Protein AF-A0A7V3FMV1-F1 (afdb_monomer_lite)

Structure (mmCIF, N/CA/C/O back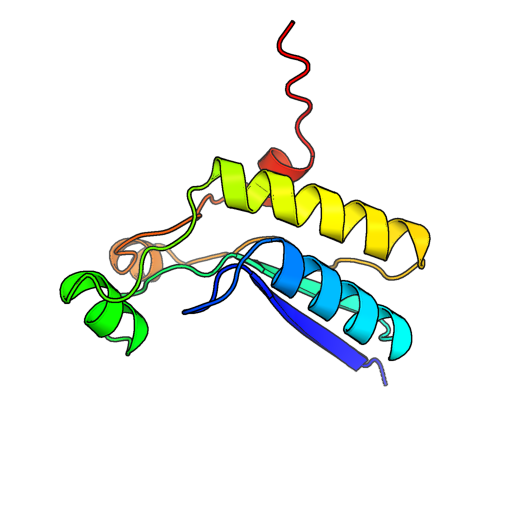bone):
data_AF-A0A7V3FMV1-F1
#
_entry.id   AF-A0A7V3FMV1-F1
#
loop_
_atom_site.group_PDB
_atom_site.id
_atom_site.type_symbol
_atom_site.label_atom_id
_atom_site.label_alt_id
_atom_site.label_comp_id
_atom_site.label_asym_id
_atom_site.label_entity_id
_atom_site.label_seq_id
_atom_site.pdbx_PDB_ins_code
_atom_site.Cartn_x
_atom_site.Cartn_y
_atom_site.Cartn_z
_atom_site.occupancy
_atom_site.B_iso_or_equiv
_atom_site.auth_seq_id
_atom_site.auth_comp_id
_atom_site.auth_asym_id
_atom_site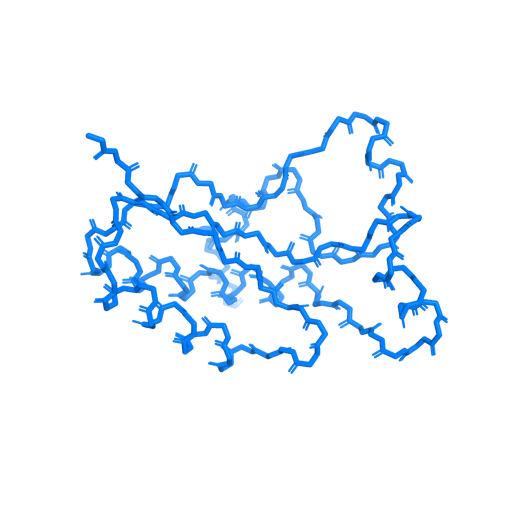.auth_atom_id
_atom_site.pdbx_PDB_model_num
ATOM 1 N N . MET A 1 1 ? -8.216 -10.721 21.521 1.00 80.69 1 MET A N 1
ATOM 2 C CA . MET A 1 1 ? -7.506 -10.951 20.242 1.00 80.69 1 MET A CA 1
ATOM 3 C C . MET A 1 1 ? -7.945 -9.855 19.282 1.00 80.69 1 MET A C 1
ATOM 5 O O . MET A 1 1 ? -9.124 -9.542 19.329 1.00 80.69 1 MET A O 1
ATOM 9 N N . LYS A 1 2 ? -7.043 -9.246 18.499 1.00 94.50 2 LYS A N 1
ATOM 10 C CA . LYS A 1 2 ? -7.407 -8.246 17.477 1.00 94.50 2 LYS A CA 1
ATOM 11 C C . LYS A 1 2 ? -7.195 -8.819 16.076 1.00 94.50 2 LYS A C 1
ATOM 13 O O . LYS A 1 2 ? -6.188 -9.492 15.857 1.00 94.50 2 LYS A O 1
ATOM 18 N N . VAL A 1 3 ? -8.106 -8.539 15.152 1.00 97.06 3 VAL A N 1
ATOM 19 C CA . VAL A 1 3 ? -8.093 -8.980 13.754 1.00 97.06 3 VAL A CA 1
ATOM 20 C C . VAL A 1 3 ? -7.858 -7.778 12.848 1.00 97.06 3 VAL A C 1
ATOM 22 O O . VAL A 1 3 ? -8.516 -6.751 12.975 1.00 97.06 3 VAL A O 1
ATOM 25 N N . GLY A 1 4 ? -6.923 -7.912 11.910 1.00 97.62 4 GLY A N 1
ATOM 26 C CA . GLY A 1 4 ? -6.624 -6.864 10.942 1.00 97.62 4 GLY A CA 1
ATOM 27 C C . GLY A 1 4 ? -6.681 -7.357 9.509 1.00 97.62 4 GLY A C 1
ATOM 28 O O . GLY A 1 4 ? -6.332 -8.505 9.237 1.00 97.62 4 GLY A O 1
ATOM 29 N N . ILE A 1 5 ? -7.064 -6.469 8.592 1.00 98.38 5 ILE A N 1
ATOM 30 C CA . ILE A 1 5 ? -7.102 -6.751 7.152 1.00 98.38 5 ILE A CA 1
ATOM 31 C C . ILE A 1 5 ? -5.984 -5.991 6.437 1.00 98.38 5 ILE A C 1
ATOM 33 O O . ILE A 1 5 ? -5.731 -4.814 6.700 1.00 98.38 5 ILE A O 1
ATOM 37 N N . GLN A 1 6 ? -5.315 -6.674 5.513 1.00 98.25 6 GLN A N 1
ATOM 38 C CA . GLN A 1 6 ? -4.358 -6.076 4.593 1.00 98.25 6 GLN A CA 1
ATOM 39 C C . GLN A 1 6 ? -5.007 -5.906 3.221 1.00 98.25 6 GLN A C 1
ATOM 41 O O . GLN A 1 6 ? -5.532 -6.869 2.669 1.00 98.25 6 GLN A O 1
ATOM 46 N N . LEU A 1 7 ? -4.924 -4.702 2.658 1.00 98.06 7 LEU A N 1
ATOM 47 C CA . LEU A 1 7 ? -5.362 -4.414 1.296 1.00 98.06 7 LEU A CA 1
ATOM 48 C C . LEU A 1 7 ? -4.173 -3.948 0.462 1.00 98.06 7 LEU A C 1
ATOM 50 O O . LEU A 1 7 ? -3.452 -3.032 0.869 1.00 98.06 7 LEU A O 1
ATOM 54 N N . MET A 1 8 ? -4.006 -4.560 -0.710 1.00 96.94 8 MET A N 1
ATOM 55 C CA . MET A 1 8 ? -2.964 -4.211 -1.672 1.00 96.94 8 MET A CA 1
ATOM 56 C C . MET A 1 8 ? -3.577 -3.485 -2.867 1.00 96.94 8 MET A C 1
ATOM 58 O O . MET A 1 8 ? -4.351 -4.075 -3.614 1.00 96.94 8 MET A O 1
ATOM 62 N N . GLN A 1 9 ? -3.262 -2.202 -3.033 1.00 96.88 9 GLN A N 1
ATOM 63 C CA . GLN A 1 9 ? -3.836 -1.379 -4.102 1.00 96.88 9 GLN A CA 1
ATOM 64 C C . GLN A 1 9 ? -3.021 -1.543 -5.387 1.00 96.88 9 GLN A C 1
ATOM 66 O O . GLN A 1 9 ? -1.791 -1.515 -5.340 1.00 96.88 9 GLN A O 1
ATOM 71 N N . GLY A 1 10 ? -3.690 -1.692 -6.530 1.00 96.12 10 GLY A N 1
ATOM 72 C CA . GLY A 1 10 ? -3.029 -1.775 -7.834 1.00 96.12 10 GLY A CA 1
ATOM 73 C C . GLY A 1 10 ? -2.393 -3.127 -8.153 1.00 96.12 10 GLY A C 1
ATOM 74 O O . GLY A 1 10 ? -1.405 -3.160 -8.870 1.00 96.12 10 GLY A O 1
ATOM 75 N N . LEU A 1 11 ? -2.931 -4.240 -7.640 1.00 96.81 11 LEU A N 1
ATOM 76 C CA . LEU A 1 11 ? -2.564 -5.581 -8.119 1.00 96.81 11 LEU A CA 1
ATOM 77 C C . LEU A 1 11 ? -2.864 -5.745 -9.629 1.00 96.81 11 LEU A C 1
ATOM 79 O O . LEU A 1 11 ? -3.626 -4.959 -10.195 1.00 96.81 11 LEU A O 1
ATOM 83 N N . PRO A 1 12 ? -2.300 -6.758 -10.318 1.00 95.88 12 PRO A N 1
ATOM 84 C CA . PRO A 1 12 ? -2.604 -7.002 -11.728 1.00 95.88 12 PRO A CA 1
ATOM 85 C C . PRO A 1 12 ? -4.108 -7.087 -12.011 1.00 95.88 12 PRO A C 1
ATOM 87 O O . PRO A 1 12 ? -4.813 -7.899 -11.418 1.00 95.88 12 PRO A O 1
ATOM 90 N N . GLY A 1 13 ? -4.588 -6.245 -12.930 1.00 92.12 13 GLY A N 1
ATOM 91 C CA . GLY A 1 13 ? -6.007 -6.149 -13.287 1.00 92.12 13 GLY A CA 1
ATOM 92 C C . GLY A 1 13 ? -6.863 -5.297 -12.340 1.00 92.12 13 GLY A C 1
ATOM 93 O O . GLY A 1 13 ? -8.046 -5.130 -12.616 1.00 92.12 13 GLY A O 1
ATOM 94 N N . ALA A 1 14 ? -6.293 -4.748 -11.263 1.00 93.69 14 ALA A N 1
ATOM 95 C CA . ALA A 1 14 ? -6.996 -3.862 -10.341 1.00 93.69 14 ALA A CA 1
ATOM 96 C C . ALA A 1 14 ? -6.978 -2.399 -10.811 1.00 93.69 14 ALA A C 1
ATOM 98 O O . ALA A 1 14 ? -5.989 -1.900 -11.359 1.00 93.69 14 ALA A O 1
ATOM 99 N N . ASP A 1 15 ? -8.062 -1.692 -10.512 1.00 96.38 15 ASP A N 1
ATOM 100 C CA . ASP A 1 15 ? -8.230 -0.259 -10.725 1.00 96.38 15 ASP A CA 1
ATOM 101 C C . ASP A 1 15 ? -8.723 0.433 -9.436 1.00 96.38 15 ASP A C 1
ATOM 103 O O . ASP A 1 15 ? -8.818 -0.175 -8.365 1.00 96.38 15 ASP A O 1
ATOM 107 N N . ALA A 1 16 ? -8.996 1.737 -9.511 1.00 97.38 16 ALA A N 1
ATOM 108 C CA . ALA A 1 16 ? -9.486 2.498 -8.363 1.00 97.38 16 ALA A CA 1
ATOM 109 C C . ALA A 1 16 ? -10.859 2.002 -7.868 1.00 97.38 16 ALA A C 1
ATOM 111 O O . ALA A 1 16 ? -11.111 1.992 -6.662 1.00 97.38 16 ALA A O 1
ATOM 112 N N . ALA A 1 17 ? -11.739 1.567 -8.777 1.00 98.06 17 ALA A N 1
ATOM 113 C CA . ALA A 1 17 ? -13.071 1.087 -8.427 1.00 98.06 17 ALA A CA 1
ATOM 114 C C . ALA A 1 17 ? -12.999 -0.239 -7.656 1.00 98.06 17 ALA A C 1
ATOM 116 O O . ALA A 1 17 ? -13.691 -0.402 -6.647 1.00 98.06 17 ALA A O 1
ATOM 117 N N . GLU A 1 18 ? -12.118 -1.150 -8.076 1.00 98.00 18 GLU A N 1
ATOM 118 C CA . GLU A 1 18 ? -11.805 -2.382 -7.352 1.00 98.00 18 GLU A CA 1
ATOM 119 C C . GLU A 1 18 ? -11.278 -2.069 -5.947 1.00 98.00 18 GLU A C 1
ATOM 121 O O . GLU A 1 18 ? -11.824 -2.582 -4.968 1.00 98.00 18 GLU A O 1
ATOM 126 N N . ALA A 1 19 ? -10.310 -1.156 -5.820 1.00 98.25 19 ALA A N 1
ATOM 127 C CA . ALA A 1 19 ? -9.739 -0.799 -4.522 1.00 98.25 19 ALA A CA 1
ATOM 128 C C . ALA A 1 19 ? -10.798 -0.241 -3.549 1.00 98.25 19 ALA A C 1
ATOM 130 O O . ALA A 1 19 ? -10.825 -0.610 -2.369 1.00 98.25 19 ALA A O 1
ATOM 131 N N . LEU A 1 20 ? -11.709 0.608 -4.040 1.00 98.56 20 LEU A N 1
ATOM 132 C CA . LEU A 1 20 ? -12.831 1.139 -3.260 1.00 98.56 20 LEU A CA 1
ATOM 133 C C . LEU A 1 20 ? -13.835 0.042 -2.879 1.00 98.56 20 LEU A C 1
ATOM 135 O O . LEU A 1 20 ? -14.317 0.013 -1.744 1.00 98.56 20 LEU A O 1
ATOM 139 N N . ALA A 1 21 ? -14.148 -0.876 -3.796 1.00 98.44 21 ALA A N 1
ATOM 140 C CA . ALA A 1 21 ? -15.030 -2.007 -3.517 1.00 98.44 21 ALA A CA 1
ATOM 141 C C . ALA A 1 21 ? -14.431 -2.933 -2.446 1.00 98.44 21 ALA A C 1
ATOM 143 O O . ALA A 1 21 ? -15.127 -3.322 -1.504 1.00 98.44 21 ALA A O 1
ATOM 144 N N . SER A 1 22 ? -13.135 -3.227 -2.538 1.00 98.19 22 SER A N 1
ATOM 145 C CA . SER A 1 22 ? -12.391 -4.011 -1.552 1.00 98.19 22 SER A CA 1
ATOM 146 C C . SER A 1 22 ? -12.347 -3.327 -0.182 1.00 98.19 22 SER A C 1
ATOM 148 O O . SER A 1 22 ? -12.580 -3.986 0.833 1.00 98.19 22 SER A O 1
ATOM 150 N N . ALA A 1 23 ? -12.176 -2.001 -0.127 1.00 98.62 23 ALA A N 1
ATOM 151 C CA . ALA A 1 23 ? -12.282 -1.243 1.122 1.00 98.62 23 ALA A CA 1
ATOM 152 C C . ALA A 1 23 ? -13.684 -1.340 1.749 1.00 98.62 23 ALA A C 1
ATOM 154 O O . ALA A 1 23 ? -13.804 -1.607 2.942 1.00 98.62 23 ALA A O 1
ATOM 155 N N . ARG A 1 24 ? -14.755 -1.203 0.954 1.00 98.69 24 ARG A N 1
ATOM 156 C CA . ARG A 1 24 ? -16.141 -1.356 1.444 1.00 98.69 24 ARG A CA 1
ATOM 157 C C . ARG A 1 24 ? -16.415 -2.760 1.980 1.00 98.69 24 ARG A C 1
ATOM 159 O O . ARG A 1 24 ? -17.047 -2.894 3.025 1.00 98.69 24 ARG A O 1
ATOM 166 N N . ARG A 1 25 ? -15.911 -3.800 1.306 1.00 98.62 25 ARG A N 1
ATOM 167 C CA . ARG A 1 25 ? -15.995 -5.187 1.796 1.00 98.62 25 ARG A CA 1
ATOM 168 C C . ARG A 1 25 ? -15.232 -5.362 3.106 1.00 98.62 25 ARG A C 1
ATOM 170 O O . ARG A 1 25 ? -15.768 -5.958 4.030 1.00 98.62 25 ARG A O 1
ATOM 177 N N . ALA A 1 26 ? -14.025 -4.805 3.215 1.00 98.56 26 ALA A N 1
ATOM 178 C CA . ALA A 1 26 ? -13.251 -4.844 4.453 1.00 98.56 26 ALA A CA 1
ATOM 179 C C . ALA A 1 26 ? -13.975 -4.131 5.607 1.00 98.56 26 ALA A C 1
ATOM 181 O O . ALA A 1 26 ? -14.017 -4.665 6.708 1.00 98.56 26 ALA A O 1
ATOM 182 N N . ILE A 1 27 ? -14.597 -2.974 5.357 1.00 98.75 27 ILE A N 1
ATOM 183 C CA . ILE A 1 27 ? -15.409 -2.256 6.353 1.00 98.75 27 ILE A CA 1
ATOM 184 C C . ILE A 1 27 ? -16.581 -3.119 6.837 1.00 98.75 27 ILE A C 1
ATOM 186 O O . ILE A 1 27 ? -16.816 -3.200 8.039 1.00 98.75 27 ILE A O 1
ATOM 190 N N . ALA A 1 28 ? -17.280 -3.806 5.928 1.00 98.62 28 ALA A N 1
ATOM 191 C CA . ALA A 1 28 ? -18.396 -4.686 6.283 1.00 98.62 28 ALA A CA 1
ATOM 192 C C . ALA A 1 28 ? -17.983 -5.873 7.177 1.00 98.62 28 ALA A C 1
ATOM 194 O O . ALA A 1 28 ? -18.817 -6.407 7.902 1.00 98.62 28 ALA A O 1
ATOM 195 N N . LEU A 1 29 ? -16.705 -6.268 7.150 1.00 98.31 29 LEU A N 1
ATOM 196 C CA . LEU A 1 29 ? -16.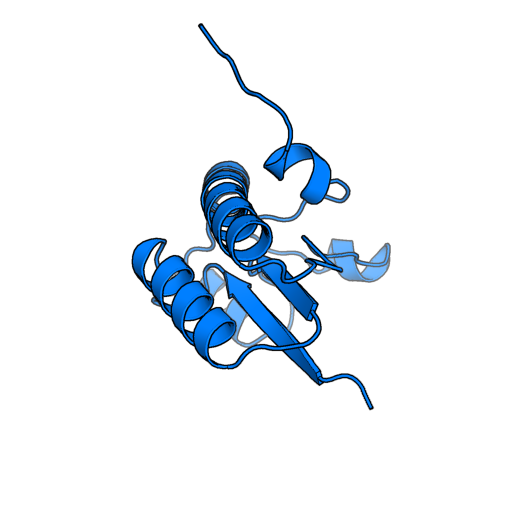143 -7.298 8.031 1.00 98.31 29 LEU A CA 1
ATOM 197 C C . LEU A 1 29 ? -15.758 -6.769 9.424 1.00 98.31 29 LEU A C 1
ATOM 199 O O . LEU A 1 29 ? -15.375 -7.567 10.274 1.00 98.31 29 LEU A O 1
ATOM 203 N N . ALA A 1 30 ? -15.839 -5.453 9.652 1.00 97.88 30 ALA A N 1
ATOM 204 C CA . ALA A 1 30 ? -15.555 -4.784 10.922 1.00 97.88 30 ALA A CA 1
ATOM 205 C C . ALA A 1 30 ? -14.229 -5.212 11.606 1.00 97.88 30 ALA A C 1
ATOM 207 O O . ALA A 1 30 ? -14.243 -5.616 12.771 1.00 97.88 30 ALA A O 1
ATOM 208 N N . PRO A 1 31 ? -13.068 -5.146 10.916 1.00 98.31 31 PRO A N 1
ATOM 209 C CA . PRO A 1 31 ? -11.781 -5.451 11.535 1.00 98.31 31 PRO A CA 1
ATOM 210 C C . PRO A 1 31 ? -11.399 -4.407 12.594 1.00 98.31 31 PRO A C 1
ATOM 212 O O . PRO A 1 31 ? -11.768 -3.238 12.496 1.00 98.31 31 PRO A O 1
ATOM 215 N N . ASP A 1 32 ? -10.549 -4.798 13.546 1.00 98.69 32 ASP A N 1
ATOM 216 C CA . ASP A 1 32 ? -9.990 -3.879 14.545 1.00 98.69 32 ASP A CA 1
ATOM 217 C C . ASP A 1 32 ? -9.065 -2.823 13.921 1.00 98.69 32 ASP A C 1
ATOM 219 O O . ASP A 1 32 ? -8.841 -1.766 14.511 1.00 98.69 32 ASP A O 1
ATOM 223 N N . PHE A 1 33 ? -8.455 -3.128 12.771 1.00 98.62 33 PHE A N 1
ATOM 224 C CA . PHE A 1 33 ? -7.569 -2.225 12.037 1.00 98.62 33 PHE A CA 1
ATOM 225 C C . PHE A 1 33 ? -7.330 -2.688 10.596 1.00 98.62 33 PHE A C 1
ATOM 227 O O . PHE A 1 33 ? -7.545 -3.851 10.244 1.00 98.62 33 PHE A O 1
ATOM 234 N N . VAL A 1 34 ? -6.781 -1.796 9.770 1.00 98.69 34 VAL A N 1
ATOM 235 C CA . VAL A 1 34 ? -6.337 -2.132 8.411 1.00 98.69 34 VAL A CA 1
ATOM 236 C C . VAL A 1 34 ? -4.920 -1.657 8.096 1.00 98.69 34 VAL A C 1
ATOM 238 O O . VAL A 1 34 ? -4.372 -0.748 8.730 1.00 98.69 34 VAL A O 1
ATOM 241 N N . ARG A 1 35 ? -4.323 -2.292 7.084 1.00 98.50 35 ARG A N 1
ATOM 242 C CA . ARG A 1 35 ? -3.052 -1.907 6.461 1.00 98.50 35 ARG A CA 1
ATOM 243 C C . ARG A 1 35 ? -3.255 -1.721 4.964 1.00 98.50 35 ARG A C 1
ATOM 245 O O . ARG A 1 35 ? -3.826 -2.594 4.314 1.00 98.50 35 ARG A O 1
ATOM 252 N N . LEU A 1 36 ? -2.774 -0.602 4.435 1.00 98.38 36 LEU A N 1
ATOM 253 C CA . LEU A 1 36 ? -2.879 -0.249 3.023 1.00 98.38 36 LEU A CA 1
ATOM 254 C C . LEU A 1 36 ? -1.478 -0.240 2.401 1.00 98.38 36 LEU A C 1
ATOM 256 O O . LEU A 1 36 ? -0.616 0.537 2.825 1.00 98.38 36 LEU A O 1
ATOM 260 N N . TYR A 1 37 ? -1.256 -1.108 1.416 1.00 97.31 37 TYR A N 1
ATOM 261 C CA . TYR A 1 37 ? 0.017 -1.240 0.714 1.00 97.31 37 TYR A CA 1
ATOM 262 C C . TYR A 1 37 ? -0.182 -1.040 -0.787 1.00 97.31 37 TYR A C 1
ATOM 264 O O . TYR A 1 37 ? -0.708 -1.930 -1.458 1.00 97.31 37 TYR A O 1
ATOM 272 N N . PRO A 1 38 ? 0.249 0.095 -1.352 1.00 96.38 38 PRO A N 1
ATOM 273 C CA . PRO A 1 38 ? 0.231 0.244 -2.793 1.00 96.38 38 PRO A CA 1
ATOM 274 C C . PRO A 1 38 ? 1.263 -0.726 -3.399 1.00 96.38 38 PRO A C 1
ATOM 276 O O . PRO A 1 38 ? 2.359 -0.902 -2.867 1.00 96.38 38 PRO A O 1
ATOM 279 N N . THR A 1 39 ? 0.888 -1.421 -4.470 1.00 97.38 39 THR A N 1
ATOM 280 C CA . THR A 1 39 ? 1.641 -2.573 -4.983 1.00 97.38 39 THR A CA 1
ATOM 281 C C . THR A 1 39 ? 2.917 -2.127 -5.692 1.00 97.38 39 THR A C 1
ATOM 283 O O . THR A 1 39 ? 2.859 -1.478 -6.734 1.00 97.38 39 THR A O 1
ATOM 286 N N . VAL A 1 40 ? 4.070 -2.529 -5.157 1.00 97.31 40 VAL A N 1
ATOM 287 C CA . VAL A 1 40 ? 5.403 -2.262 -5.718 1.00 97.31 40 VAL A CA 1
ATOM 288 C C . VAL A 1 40 ? 5.950 -3.524 -6.384 1.00 97.31 40 VAL A C 1
ATOM 290 O O . VAL A 1 40 ? 5.757 -4.634 -5.892 1.00 97.31 40 VAL A O 1
ATOM 293 N N . VAL A 1 41 ? 6.627 -3.351 -7.517 1.00 97.50 41 VAL A N 1
ATOM 294 C CA . VAL A 1 41 ? 7.308 -4.426 -8.240 1.00 97.50 41 VAL A CA 1
ATOM 295 C C . VAL A 1 41 ? 8.691 -4.623 -7.644 1.00 97.50 41 VAL A C 1
ATOM 297 O O . VAL A 1 41 ? 9.534 -3.732 -7.738 1.00 97.50 41 VAL A O 1
ATOM 300 N N . LEU A 1 42 ? 8.921 -5.799 -7.068 1.00 96.31 42 LEU A N 1
ATOM 301 C CA . LEU A 1 42 ? 10.213 -6.204 -6.523 1.00 96.31 42 LEU A CA 1
ATOM 302 C C . LEU A 1 42 ? 10.868 -7.250 -7.423 1.00 96.31 42 LEU A C 1
ATOM 304 O O . LEU A 1 42 ? 10.187 -8.143 -7.936 1.00 96.31 42 LEU A O 1
ATOM 308 N N . GLU A 1 43 ? 12.181 -7.147 -7.589 1.00 96.50 43 GLU A N 1
ATOM 309 C CA . GLU A 1 43 ? 13.022 -8.125 -8.271 1.00 96.50 43 GLU A CA 1
ATOM 310 C C . GLU A 1 43 ? 12.785 -9.541 -7.729 1.00 96.50 43 GLU A C 1
ATOM 312 O O . GLU A 1 43 ? 12.497 -9.738 -6.549 1.00 96.50 43 GLU A O 1
ATOM 317 N N . GLY A 1 44 ? 12.864 -10.542 -8.608 1.00 95.38 44 GLY A N 1
ATOM 318 C CA . GLY A 1 44 ? 12.667 -11.944 -8.225 1.00 95.38 44 GLY A CA 1
ATOM 319 C C . GLY A 1 44 ? 11.219 -12.350 -7.915 1.00 95.38 44 GLY A C 1
ATOM 320 O O . GLY A 1 44 ? 10.979 -13.498 -7.544 1.00 95.38 44 GLY A O 1
ATOM 321 N N . THR A 1 45 ? 10.234 -11.461 -8.086 1.00 96.06 45 THR A N 1
ATOM 322 C CA . THR A 1 45 ? 8.809 -11.795 -7.905 1.00 96.06 45 THR A CA 1
ATOM 323 C C . THR A 1 45 ? 8.112 -12.133 -9.224 1.00 96.06 45 THR A C 1
ATOM 325 O O . THR A 1 45 ? 8.502 -11.675 -10.298 1.00 96.06 45 THR A O 1
ATOM 328 N N . ALA A 1 46 ? 6.992 -12.862 -9.156 1.00 96.62 46 ALA A N 1
ATOM 329 C CA . ALA A 1 46 ? 6.129 -13.073 -10.324 1.00 96.62 46 ALA A CA 1
ATOM 330 C C . ALA A 1 46 ? 5.622 -11.745 -10.923 1.00 96.62 46 ALA A C 1
ATOM 332 O O . ALA A 1 46 ? 5.420 -11.633 -12.132 1.00 96.62 46 ALA A O 1
ATOM 333 N N . LEU A 1 47 ? 5.462 -10.714 -10.086 1.00 97.06 47 LEU A N 1
ATOM 334 C CA . LEU A 1 47 ? 5.062 -9.384 -10.529 1.00 97.06 47 LEU A CA 1
ATOM 335 C C . LEU A 1 47 ? 6.152 -8.705 -11.376 1.00 97.06 47 LEU A C 1
ATOM 337 O O . LEU A 1 47 ? 5.818 -8.011 -12.333 1.00 97.06 47 LEU A O 1
ATOM 341 N N . ALA A 1 48 ? 7.436 -8.944 -11.078 1.00 98.06 48 ALA A N 1
ATOM 342 C CA . ALA A 1 48 ? 8.549 -8.472 -11.905 1.00 98.06 48 ALA A CA 1
ATOM 343 C C . ALA A 1 48 ? 8.535 -9.088 -13.303 1.00 98.06 48 ALA A C 1
ATOM 345 O O . ALA A 1 48 ? 8.761 -8.373 -14.278 1.00 98.06 48 ALA A O 1
ATOM 346 N N . GLN A 1 49 ? 8.214 -10.380 -13.417 1.00 98.06 49 GLN A N 1
ATOM 347 C CA . GLN A 1 49 ? 8.067 -11.028 -14.720 1.00 98.06 49 GLN A CA 1
ATOM 348 C C . GLN A 1 49 ? 6.934 -10.382 -15.529 1.00 98.06 49 GLN A C 1
ATOM 350 O O . GLN A 1 49 ? 7.145 -9.955 -16.660 1.00 98.06 49 GLN A O 1
ATOM 355 N N . LEU A 1 50 ? 5.755 -10.206 -14.918 1.00 98.00 50 LEU A N 1
ATOM 356 C CA . LEU A 1 50 ? 4.625 -9.539 -15.575 1.00 98.00 50 LEU A CA 1
ATOM 357 C C . LEU A 1 50 ? 4.952 -8.098 -15.989 1.00 98.00 50 LEU A C 1
ATOM 359 O O . LEU A 1 50 ? 4.499 -7.651 -17.042 1.00 98.00 50 LEU A O 1
ATOM 363 N N . TYR A 1 51 ? 5.719 -7.373 -15.173 1.00 98.06 51 TYR A N 1
ATOM 364 C CA . TYR A 1 51 ? 6.164 -6.018 -15.484 1.00 98.06 51 TYR A CA 1
ATOM 365 C C . TYR A 1 51 ? 7.112 -5.986 -16.691 1.00 98.06 51 TYR A C 1
ATOM 367 O O . TYR A 1 51 ? 6.874 -5.226 -17.629 1.00 98.06 51 TYR A O 1
ATOM 375 N N . ARG A 1 52 ? 8.140 -6.846 -16.711 1.00 97.94 52 ARG A N 1
ATOM 376 C CA . ARG A 1 52 ? 9.102 -6.952 -17.825 1.00 97.94 52 ARG A CA 1
ATOM 377 C C . ARG A 1 52 ? 8.442 -7.348 -19.138 1.00 97.94 52 ARG A C 1
ATOM 379 O O . ARG A 1 52 ? 8.783 -6.798 -20.178 1.00 97.94 52 ARG A O 1
ATOM 386 N N . ASP A 1 53 ? 7.455 -8.235 -19.068 1.00 97.44 53 ASP A N 1
ATOM 387 C CA . ASP A 1 53 ? 6.691 -8.687 -20.232 1.00 97.44 53 ASP A CA 1
ATOM 388 C C . ASP A 1 53 ? 5.654 -7.647 -20.703 1.00 97.44 53 ASP A C 1
ATOM 390 O O . ASP A 1 53 ? 4.892 -7.901 -21.635 1.00 97.44 53 ASP A O 1
ATOM 394 N N . GLY A 1 54 ? 5.555 -6.489 -20.035 1.00 96.94 54 GLY A N 1
ATOM 395 C CA . GLY A 1 54 ? 4.579 -5.439 -20.341 1.00 96.94 54 GLY A CA 1
ATOM 396 C C . GLY A 1 54 ? 3.128 -5.800 -19.997 1.00 96.94 54 GLY A C 1
ATOM 397 O O . GLY A 1 54 ? 2.210 -5.051 -20.335 1.00 96.94 54 GLY A O 1
ATOM 398 N N . ARG A 1 55 ? 2.911 -6.930 -19.311 1.00 97.38 55 ARG A N 1
ATOM 399 C CA . ARG A 1 55 ? 1.598 -7.474 -18.923 1.00 97.38 55 ARG A CA 1
ATOM 400 C C . ARG A 1 55 ? 1.055 -6.887 -17.624 1.00 97.38 55 ARG A C 1
ATOM 402 O O . ARG A 1 55 ? -0.119 -7.073 -17.314 1.00 97.38 55 ARG A O 1
ATOM 409 N N . TYR A 1 56 ? 1.890 -6.189 -16.864 1.00 97.69 56 TYR A N 1
ATOM 410 C CA . TYR A 1 56 ? 1.494 -5.431 -15.687 1.00 97.69 56 TYR A CA 1
ATOM 411 C C . TYR A 1 56 ? 2.134 -4.047 -15.723 1.00 97.69 56 TYR A C 1
ATOM 413 O O . TYR A 1 56 ? 3.336 -3.908 -15.941 1.00 97.69 56 TYR A O 1
ATOM 421 N N . ARG A 1 57 ? 1.321 -3.019 -15.486 1.00 96.69 57 ARG A N 1
ATOM 422 C CA . ARG A 1 57 ? 1.780 -1.642 -15.321 1.00 96.69 57 ARG A CA 1
ATOM 423 C C . ARG A 1 57 ? 1.395 -1.186 -13.919 1.00 96.69 57 ARG A C 1
ATOM 425 O O . ARG A 1 57 ? 0.199 -1.033 -13.666 1.00 96.69 57 ARG A O 1
ATOM 432 N N . PRO A 1 58 ? 2.363 -1.000 -13.006 1.00 96.88 58 PRO A N 1
ATOM 433 C CA . PRO A 1 58 ? 2.046 -0.510 -11.678 1.00 96.88 58 PRO A CA 1
ATOM 434 C C . PRO A 1 58 ? 1.513 0.919 -11.750 1.00 96.88 58 PRO A C 1
ATOM 436 O O . PRO A 1 58 ? 1.814 1.675 -12.678 1.00 96.88 58 PRO A O 1
ATOM 439 N N . TRP A 1 59 ? 0.728 1.299 -10.747 1.00 97.50 59 TRP A N 1
ATOM 440 C CA . TRP A 1 5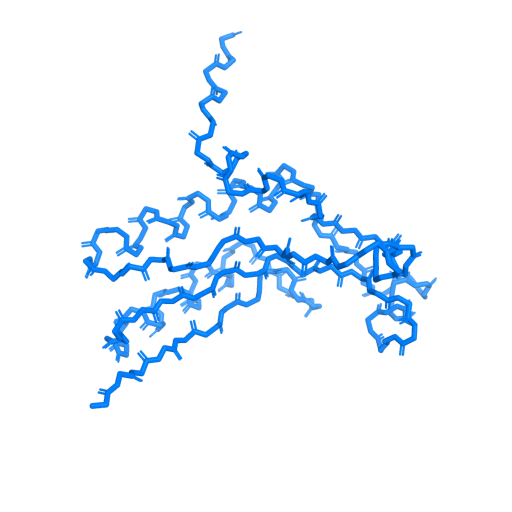9 ? 0.232 2.665 -10.635 1.00 97.50 59 TRP A CA 1
ATOM 441 C C . TRP A 1 59 ? 1.375 3.661 -10.431 1.00 97.50 59 TRP A C 1
ATOM 443 O O . TRP A 1 59 ? 2.427 3.339 -9.872 1.00 97.50 59 TRP A O 1
ATOM 453 N N . THR A 1 60 ? 1.143 4.906 -10.845 1.00 97.12 60 THR A N 1
ATOM 454 C CA . THR A 1 60 ? 2.033 6.010 -10.484 1.00 97.12 60 THR A CA 1
ATOM 455 C C . THR A 1 60 ? 1.916 6.311 -8.990 1.00 97.12 60 THR A C 1
ATOM 457 O O . THR A 1 60 ? 0.900 6.017 -8.352 1.00 97.12 60 THR A O 1
ATOM 460 N N . LEU A 1 61 ? 2.951 6.941 -8.429 1.00 96.69 61 LEU A N 1
ATOM 461 C CA . LEU A 1 61 ? 2.953 7.375 -7.032 1.00 96.69 61 LEU A CA 1
ATOM 462 C C . LEU A 1 61 ? 1.758 8.291 -6.712 1.00 96.69 61 LEU A C 1
ATOM 464 O O . LEU A 1 61 ? 1.117 8.120 -5.679 1.00 96.69 61 LEU A O 1
ATOM 468 N N . GLU A 1 62 ? 1.435 9.220 -7.615 1.00 96.12 62 GLU A N 1
ATOM 469 C CA . GLU A 1 62 ? 0.315 10.156 -7.467 1.00 96.12 62 GLU A CA 1
ATOM 470 C C . GLU A 1 62 ? -1.044 9.450 -7.524 1.00 96.12 62 GLU A C 1
ATOM 472 O O . GLU A 1 62 ? -1.876 9.671 -6.646 1.00 96.12 62 GLU A O 1
ATOM 477 N N . ALA A 1 63 ? -1.251 8.543 -8.487 1.00 96.38 63 ALA A N 1
ATOM 478 C CA . ALA A 1 63 ? -2.496 7.781 -8.589 1.00 96.38 63 ALA A CA 1
ATOM 479 C C . ALA A 1 63 ? -2.724 6.910 -7.345 1.00 96.38 63 ALA A C 1
ATOM 481 O O . ALA A 1 63 ? -3.815 6.902 -6.775 1.00 96.38 63 ALA A O 1
ATOM 482 N N . ALA A 1 64 ? -1.679 6.228 -6.868 1.00 97.75 64 ALA A N 1
ATOM 483 C CA . ALA A 1 64 ? -1.754 5.447 -5.641 1.00 97.75 64 ALA A CA 1
ATOM 484 C C . ALA A 1 64 ? -2.033 6.319 -4.409 1.00 97.75 64 ALA A C 1
ATOM 486 O O . ALA A 1 64 ? -2.836 5.929 -3.562 1.00 97.75 64 ALA A O 1
ATOM 487 N N . ALA A 1 65 ? -1.403 7.494 -4.301 1.00 97.56 65 ALA A N 1
ATOM 488 C CA . ALA A 1 65 ? -1.639 8.413 -3.192 1.00 97.56 65 ALA A CA 1
ATOM 489 C C . ALA A 1 65 ? -3.079 8.954 -3.190 1.00 97.56 65 ALA A C 1
ATOM 491 O O . ALA A 1 65 ? -3.703 9.019 -2.130 1.00 97.56 65 ALA A O 1
ATOM 492 N N . GLN A 1 66 ? -3.620 9.289 -4.366 1.00 97.25 66 GLN A N 1
ATOM 493 C CA . GLN A 1 66 ? -4.999 9.745 -4.530 1.00 97.25 66 GLN A CA 1
ATOM 494 C C . GLN A 1 66 ? -6.002 8.663 -4.116 1.00 97.25 66 GLN A C 1
ATOM 496 O O . GLN A 1 66 ? -6.848 8.911 -3.260 1.00 97.25 66 GLN A O 1
ATOM 501 N N . VAL A 1 67 ? -5.864 7.442 -4.641 1.00 98.12 67 VAL A N 1
ATOM 502 C CA . VAL A 1 67 ? -6.753 6.327 -4.280 1.00 98.12 67 VAL A CA 1
ATOM 503 C C . VAL A 1 67 ? -6.663 6.038 -2.780 1.00 98.12 67 VAL A C 1
ATOM 505 O O . VAL A 1 67 ? -7.677 5.992 -2.090 1.00 98.12 67 VAL A O 1
ATOM 508 N N . CYS A 1 68 ? -5.457 5.941 -2.218 1.00 98.19 68 CYS A N 1
ATOM 509 C CA . CYS A 1 68 ? -5.279 5.715 -0.783 1.00 98.19 68 CYS A CA 1
ATOM 510 C C . CYS A 1 68 ? -5.883 6.819 0.101 1.00 98.19 68 CYS A C 1
ATOM 512 O O . CYS A 1 68 ? -6.276 6.523 1.230 1.00 98.19 68 CYS A O 1
ATOM 514 N N . ARG A 1 69 ? -5.997 8.062 -0.386 1.00 98.00 69 ARG A N 1
ATOM 515 C CA . ARG A 1 69 ? -6.692 9.154 0.318 1.00 98.00 69 ARG A CA 1
ATOM 516 C C . ARG A 1 69 ? -8.185 8.871 0.438 1.00 98.00 69 ARG A C 1
ATOM 518 O O . ARG A 1 69 ? -8.757 9.048 1.511 1.00 98.00 69 ARG A O 1
ATOM 525 N N . GLU A 1 70 ? -8.796 8.377 -0.632 1.00 98.38 70 GLU A N 1
ATOM 526 C CA . GLU A 1 70 ? -10.206 7.986 -0.641 1.00 98.38 70 GLU A CA 1
ATOM 527 C C . GLU A 1 70 ? -10.455 6.779 0.270 1.00 98.38 70 GLU A C 1
ATOM 529 O O . GLU A 1 70 ? -11.374 6.807 1.090 1.00 98.38 70 GLU A O 1
ATOM 534 N N . LEU A 1 71 ? -9.590 5.755 0.220 1.00 98.50 71 LEU A N 1
ATOM 535 C CA . LEU A 1 71 ? -9.664 4.628 1.159 1.00 98.50 71 LEU A CA 1
ATOM 536 C C . LEU A 1 71 ? -9.520 5.110 2.609 1.00 98.50 71 LEU A C 1
ATOM 538 O O . LEU A 1 71 ? -10.263 4.661 3.481 1.00 98.50 71 LEU A O 1
ATOM 542 N N . ALA A 1 72 ? -8.599 6.041 2.873 1.00 98.38 72 ALA A N 1
ATOM 543 C CA . ALA A 1 72 ? -8.408 6.599 4.204 1.00 98.38 72 ALA A CA 1
ATOM 544 C C . ALA A 1 72 ? -9.644 7.335 4.725 1.00 98.38 72 ALA A C 1
ATOM 546 O O . ALA A 1 72 ? -10.008 7.141 5.885 1.00 98.38 72 ALA A O 1
ATOM 547 N N . ALA A 1 73 ? -10.324 8.102 3.872 1.00 98.31 73 ALA A N 1
ATOM 548 C CA . ALA A 1 73 ? -11.590 8.735 4.220 1.00 98.31 73 ALA A CA 1
ATOM 549 C C . ALA A 1 73 ? -12.683 7.701 4.551 1.00 98.31 73 ALA A C 1
ATOM 551 O O . ALA A 1 73 ? -13.398 7.870 5.538 1.00 98.31 73 ALA A O 1
ATOM 552 N N . LEU A 1 74 ? -12.782 6.604 3.787 1.00 98.62 74 LEU A N 1
ATOM 553 C CA . LEU A 1 74 ? -13.753 5.532 4.049 1.00 98.62 74 LEU A CA 1
ATOM 554 C C . LEU A 1 74 ? -13.513 4.842 5.399 1.00 98.62 74 LEU A C 1
ATOM 556 O O . LEU A 1 74 ? -14.452 4.669 6.175 1.00 98.62 74 LEU A O 1
ATOM 560 N N . PHE A 1 75 ? -12.269 4.464 5.699 1.00 98.69 75 PHE A N 1
ATOM 561 C CA . PHE A 1 75 ? -11.940 3.815 6.972 1.00 98.69 75 PHE A CA 1
ATOM 562 C C . PHE A 1 75 ? -12.099 4.761 8.165 1.00 98.69 75 PHE A C 1
ATOM 564 O O . PHE A 1 75 ? -12.619 4.345 9.199 1.00 98.69 75 PHE A O 1
ATOM 571 N N . ALA A 1 76 ? -11.733 6.038 8.007 1.00 98.25 76 ALA A N 1
ATOM 572 C CA . ALA A 1 76 ? -11.962 7.057 9.027 1.00 98.25 76 ALA A CA 1
ATOM 573 C C . ALA A 1 76 ? -13.460 7.236 9.325 1.00 98.25 76 ALA A C 1
ATOM 575 O O . ALA A 1 76 ? -13.849 7.222 10.491 1.00 98.25 76 ALA A O 1
ATOM 576 N N . ALA A 1 77 ? -14.306 7.326 8.292 1.00 98.56 77 ALA A N 1
ATOM 577 C CA . ALA A 1 77 ? -15.758 7.417 8.450 1.00 98.56 77 ALA A CA 1
ATOM 578 C C . ALA A 1 77 ? -16.368 6.170 9.118 1.00 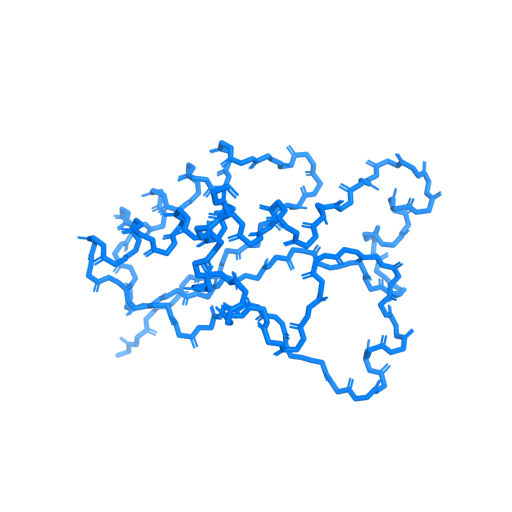98.56 77 ALA A C 1
ATOM 580 O O . ALA A 1 77 ? -17.360 6.279 9.833 1.00 98.56 77 ALA A O 1
ATOM 581 N N . ALA A 1 78 ? -15.762 4.996 8.919 1.00 98.50 78 ALA A N 1
ATOM 582 C CA . ALA A 1 78 ? -16.165 3.746 9.561 1.00 98.50 78 ALA A CA 1
ATOM 583 C C . ALA A 1 78 ? -15.594 3.555 10.983 1.00 98.50 78 ALA A C 1
ATOM 585 O O . ALA A 1 78 ? -15.888 2.547 11.620 1.00 98.50 78 ALA A O 1
ATOM 586 N N . GLY A 1 79 ? -14.758 4.474 11.481 1.00 98.38 79 GLY A N 1
ATOM 587 C CA . GLY A 1 79 ? -14.101 4.340 12.785 1.00 98.38 79 GLY A CA 1
ATOM 588 C C . GLY A 1 79 ? -13.029 3.243 12.847 1.00 98.38 79 GLY A C 1
ATOM 589 O O . GLY A 1 79 ? -12.649 2.825 13.939 1.00 98.38 79 GLY A O 1
ATOM 590 N N . ILE A 1 80 ? -12.526 2.774 11.700 1.00 98.69 80 ILE A N 1
ATOM 591 C CA . ILE A 1 80 ? -11.527 1.701 11.615 1.00 98.69 80 ILE A CA 1
ATOM 592 C C . ILE A 1 80 ? -10.135 2.323 11.419 1.00 98.69 80 ILE A C 1
ATOM 594 O O . ILE A 1 80 ? -9.892 3.001 10.417 1.00 98.69 80 ILE A O 1
ATOM 598 N N . PRO A 1 81 ? -9.175 2.099 12.333 1.00 98.25 81 PRO A N 1
ATOM 599 C CA . PRO A 1 81 ? -7.862 2.720 12.239 1.00 98.25 81 PRO A CA 1
ATOM 600 C C . PRO A 1 81 ? -6.990 2.097 11.137 1.00 98.25 81 PRO A C 1
ATOM 602 O O . PRO A 1 81 ? -6.839 0.877 11.034 1.00 98.25 81 PRO A O 1
ATOM 605 N N . ILE A 1 82 ? -6.321 2.958 10.362 1.00 98.44 82 ILE A N 1
ATOM 606 C CA . ILE A 1 82 ? -5.249 2.564 9.435 1.00 98.44 82 ILE A CA 1
ATOM 607 C C . ILE A 1 82 ? -3.905 2.637 10.159 1.00 98.44 82 ILE A C 1
ATOM 609 O O . ILE A 1 82 ? -3.323 3.719 10.319 1.00 98.44 82 ILE A O 1
ATOM 613 N N . ILE A 1 83 ? -3.383 1.477 10.556 1.00 97.56 83 ILE A N 1
ATOM 614 C CA . ILE A 1 83 ? -2.134 1.387 11.329 1.00 97.56 83 ILE A CA 1
ATOM 615 C C . ILE A 1 83 ? -0.879 1.390 10.449 1.00 97.56 83 ILE A C 1
ATOM 617 O O . ILE A 1 83 ? 0.213 1.676 10.931 1.00 97.56 83 ILE A O 1
ATOM 621 N N . LYS A 1 84 ? -1.019 1.094 9.152 1.00 97.44 84 LYS A N 1
ATOM 622 C CA . LYS A 1 84 ? 0.068 1.173 8.170 1.00 97.44 84 LYS A CA 1
ATOM 623 C C . LYS A 1 84 ? -0.469 1.663 6.834 1.00 97.44 84 LYS A C 1
ATOM 625 O O . LYS A 1 84 ? -1.498 1.175 6.371 1.00 97.44 84 LYS A O 1
ATOM 630 N N . LEU A 1 85 ? 0.235 2.620 6.242 1.00 97.56 85 LEU A N 1
ATOM 631 C CA . LEU A 1 85 ? -0.070 3.174 4.931 1.00 97.56 85 LEU A CA 1
ATOM 632 C C . LEU A 1 85 ? 1.240 3.397 4.180 1.00 97.56 85 LEU A C 1
ATOM 634 O O . LEU A 1 85 ? 2.016 4.276 4.553 1.00 97.56 85 LEU A O 1
ATOM 638 N N . GLY A 1 86 ? 1.475 2.592 3.148 1.00 95.69 86 GLY A N 1
ATOM 639 C CA . GLY A 1 86 ? 2.750 2.550 2.436 1.00 95.69 86 GLY A CA 1
ATOM 640 C C . GLY A 1 86 ? 3.688 1.448 2.929 1.00 95.69 86 GLY A C 1
ATOM 641 O O . GLY A 1 86 ? 3.428 0.765 3.923 1.00 95.69 86 GLY A O 1
ATOM 642 N N . LEU A 1 87 ? 4.780 1.273 2.189 1.00 93.19 87 LEU A N 1
ATOM 643 C CA . LEU A 1 87 ? 5.775 0.225 2.395 1.00 93.19 87 LEU A CA 1
ATOM 644 C C . LEU A 1 87 ? 7.034 0.800 3.045 1.00 93.19 87 LEU A C 1
ATOM 646 O O . LEU A 1 87 ? 7.471 1.902 2.717 1.00 93.19 87 LEU A O 1
ATOM 650 N N . GLU A 1 88 ? 7.627 0.022 3.942 1.00 90.19 88 GLU A N 1
ATOM 651 C CA . GLU A 1 88 ? 8.962 0.266 4.476 1.00 90.19 88 GLU A CA 1
ATOM 652 C C . GLU A 1 88 ? 9.859 -0.862 3.991 1.00 90.19 88 GLU A C 1
ATOM 654 O O . GLU A 1 88 ? 9.528 -2.030 4.166 1.00 90.19 88 GLU A O 1
ATOM 659 N N . PHE A 1 89 ? 10.971 -0.480 3.379 1.00 88.31 89 PHE A N 1
ATOM 660 C CA . PHE A 1 89 ? 11.993 -1.386 2.882 1.00 88.31 89 PHE A CA 1
ATOM 661 C C . PHE A 1 89 ? 13.326 -0.989 3.520 1.00 88.31 89 PHE A C 1
ATOM 663 O O . PHE A 1 89 ? 13.629 0.212 3.653 1.00 88.31 89 PHE A O 1
ATOM 670 N N . SER A 1 90 ? 14.115 -1.986 3.915 1.00 86.88 90 SER A N 1
ATOM 671 C CA . SER A 1 90 ? 15.538 -1.837 4.243 1.00 86.88 90 SER A CA 1
ATOM 672 C C . SER A 1 90 ? 16.323 -1.260 3.056 1.00 86.88 90 SER A C 1
ATOM 674 O O . SER A 1 90 ? 15.776 -1.089 1.967 1.00 86.88 90 SER A O 1
ATOM 676 N N . SER A 1 91 ? 17.590 -0.884 3.259 1.00 83.50 91 SER A N 1
ATOM 677 C CA . SER A 1 91 ? 18.456 -0.421 2.160 1.00 83.50 91 SER A CA 1
ATOM 678 C C . SER A 1 91 ? 18.485 -1.429 1.013 1.00 83.50 91 SER A C 1
ATOM 680 O O . SER A 1 91 ? 18.219 -1.063 -0.127 1.00 83.50 91 SER A O 1
ATOM 682 N N . ASP A 1 92 ? 18.703 -2.694 1.351 1.00 85.12 92 ASP A N 1
ATOM 683 C CA . ASP A 1 92 ? 18.955 -3.767 0.394 1.00 85.12 92 ASP A CA 1
ATOM 684 C C . ASP A 1 92 ? 17.674 -4.110 -0.384 1.00 85.12 92 ASP A C 1
ATOM 686 O O . ASP A 1 92 ? 17.691 -4.308 -1.595 1.00 85.12 92 ASP A O 1
ATOM 690 N N . GLU A 1 93 ? 16.515 -4.079 0.283 1.00 85.00 93 GLU A N 1
ATOM 691 C CA . GLU A 1 93 ? 15.217 -4.273 -0.375 1.00 85.00 93 GLU A CA 1
ATOM 692 C C . GLU A 1 93 ? 14.865 -3.134 -1.343 1.00 85.00 93 GLU A C 1
ATOM 694 O O . GLU A 1 93 ? 14.168 -3.365 -2.332 1.00 85.00 93 GLU A O 1
ATOM 699 N N . ARG A 1 94 ? 15.339 -1.903 -1.091 1.00 88.56 94 ARG A N 1
ATOM 700 C CA . ARG A 1 94 ? 15.097 -0.770 -2.003 1.00 88.56 94 ARG A CA 1
ATOM 701 C C . ARG A 1 94 ? 15.839 -0.923 -3.320 1.00 88.56 94 ARG A C 1
ATOM 703 O O . ARG A 1 94 ? 15.304 -0.496 -4.339 1.00 88.56 94 ARG A O 1
ATOM 710 N N . GLU A 1 95 ? 17.023 -1.532 -3.312 1.00 90.31 95 GLU A N 1
ATOM 711 C CA . GLU A 1 95 ? 17.772 -1.836 -4.539 1.00 90.31 95 GLU A CA 1
ATOM 712 C C . GLU A 1 95 ? 17.007 -2.817 -5.439 1.00 90.31 95 GLU A C 1
ATOM 714 O O . GLU A 1 95 ? 17.110 -2.756 -6.661 1.00 90.31 95 GLU A O 1
ATOM 719 N N . GLY A 1 96 ? 16.171 -3.671 -4.840 1.00 93.94 96 GLY A N 1
ATOM 720 C CA . GLY A 1 96 ? 15.303 -4.608 -5.548 1.00 93.94 96 GLY A CA 1
ATOM 721 C C . GLY A 1 96 ? 14.014 -4.003 -6.112 1.00 93.94 96 GLY A C 1
ATOM 722 O O . GLY A 1 96 ? 13.225 -4.738 -6.702 1.00 93.94 96 GLY A O 1
ATOM 723 N N . ILE A 1 97 ? 13.739 -2.706 -5.944 1.00 95.62 97 ILE A N 1
ATOM 724 C CA . ILE A 1 97 ? 12.515 -2.092 -6.479 1.00 95.62 97 ILE A CA 1
ATOM 725 C C . ILE A 1 97 ? 12.680 -1.818 -7.974 1.00 95.62 97 ILE A C 1
ATOM 727 O O . ILE A 1 97 ? 13.461 -0.965 -8.383 1.00 95.62 97 ILE A O 1
ATOM 731 N N . LEU A 1 98 ? 11.869 -2.487 -8.793 1.00 96.81 98 LEU A N 1
ATOM 732 C CA . LEU A 1 98 ? 11.879 -2.306 -10.245 1.00 96.81 98 LEU A CA 1
ATOM 733 C C . LEU A 1 98 ? 10.924 -1.212 -10.718 1.00 96.81 98 LEU A C 1
ATOM 735 O O . LEU A 1 98 ? 11.221 -0.516 -11.687 1.00 96.81 98 LEU A O 1
ATOM 739 N N . ALA A 1 99 ? 9.757 -1.089 -10.080 1.00 96.69 99 ALA A N 1
ATOM 740 C CA . ALA A 1 99 ? 8.739 -0.109 -10.448 1.00 96.69 99 ALA A CA 1
ATOM 741 C C . ALA A 1 99 ? 7.633 0.023 -9.393 1.00 96.69 99 ALA A C 1
ATOM 743 O O . ALA A 1 99 ? 7.416 -0.859 -8.563 1.00 96.69 99 ALA A O 1
ATOM 744 N N . GLY A 1 100 ? 6.858 1.100 -9.505 1.00 96.12 100 GLY A N 1
ATOM 745 C CA . GLY A 1 100 ? 5.611 1.298 -8.776 1.00 96.12 100 GLY A CA 1
ATOM 746 C C . GLY A 1 100 ? 5.655 2.403 -7.718 1.00 96.12 100 GLY A C 1
ATOM 747 O O . GLY A 1 100 ? 6.645 3.124 -7.594 1.00 96.12 100 GLY A O 1
ATOM 748 N N . PRO A 1 101 ? 4.552 2.577 -6.977 1.00 96.06 101 PRO A N 1
ATOM 749 C CA . PRO A 1 101 ? 4.304 3.709 -6.088 1.00 96.06 101 PRO A CA 1
ATOM 750 C C . PRO A 1 101 ? 5.020 3.559 -4.736 1.00 96.06 101 PRO A C 1
ATOM 752 O O . PRO A 1 101 ? 4.388 3.470 -3.682 1.00 96.06 101 PRO A O 1
ATOM 755 N N . TYR A 1 102 ? 6.352 3.541 -4.757 1.00 96.00 102 TYR A N 1
ATOM 756 C CA . TYR A 1 102 ? 7.164 3.551 -3.545 1.00 96.00 102 TYR A CA 1
ATOM 757 C C . TYR A 1 102 ? 7.588 4.972 -3.166 1.00 96.00 102 TYR A C 1
ATOM 759 O O . TYR A 1 102 ? 8.148 5.712 -3.972 1.00 96.00 102 TYR A O 1
ATOM 767 N N . HIS A 1 103 ? 7.370 5.332 -1.903 1.00 94.44 103 HIS A N 1
ATOM 768 C CA . HIS A 1 103 ? 8.000 6.489 -1.282 1.00 94.44 103 HIS A CA 1
ATOM 769 C C . HIS A 1 103 ? 8.158 6.231 0.225 1.00 94.44 103 HIS A C 1
ATOM 771 O O . HIS A 1 103 ? 7.179 5.825 0.857 1.00 94.44 103 HIS A O 1
ATOM 777 N N . PRO A 1 104 ? 9.319 6.523 0.845 1.00 92.81 104 PRO A N 1
ATOM 778 C CA . PRO A 1 104 ? 9.517 6.322 2.287 1.00 92.81 104 PRO A CA 1
ATOM 779 C C . PRO A 1 104 ? 8.498 7.072 3.154 1.00 92.81 104 PRO A C 1
ATOM 781 O O . PRO A 1 104 ? 8.157 6.641 4.249 1.00 92.81 104 PRO A O 1
ATOM 784 N N . ARG A 1 105 ? 7.981 8.195 2.643 1.00 93.69 105 ARG A N 1
ATOM 785 C CA . ARG A 1 105 ? 6.946 9.020 3.282 1.00 93.69 105 ARG A CA 1
ATOM 786 C C . ARG A 1 105 ? 5.609 8.940 2.545 1.00 93.69 105 ARG A C 1
ATOM 788 O O . ARG A 1 105 ? 4.928 9.947 2.387 1.00 93.69 105 ARG A O 1
ATOM 795 N N . PHE A 1 106 ? 5.246 7.769 2.020 1.00 96.06 106 PHE A N 1
ATOM 796 C CA . PHE A 1 106 ? 4.001 7.598 1.259 1.00 96.06 106 PHE A CA 1
ATOM 797 C C . PHE A 1 106 ? 2.768 8.069 2.045 1.00 96.06 106 PHE A C 1
ATOM 799 O O . PHE A 1 106 ? 1.913 8.757 1.497 1.00 96.06 106 PHE A O 1
ATOM 806 N N . ARG A 1 107 ? 2.713 7.784 3.355 1.00 95.75 107 ARG A N 1
ATOM 807 C CA . ARG A 1 107 ? 1.647 8.279 4.238 1.00 95.75 107 ARG A CA 1
ATOM 808 C C . ARG A 1 107 ? 1.513 9.802 4.195 1.00 95.75 107 ARG A C 1
ATOM 810 O O . ARG A 1 107 ? 0.395 10.298 4.131 1.00 95.75 107 ARG A O 1
ATOM 817 N N . GLU A 1 108 ? 2.624 10.535 4.215 1.00 95.19 108 GLU A N 1
ATOM 818 C CA . GLU A 1 108 ? 2.588 11.998 4.121 1.00 95.19 108 GLU A CA 1
ATOM 819 C C . GLU A 1 108 ? 2.013 12.436 2.775 1.00 95.19 108 GLU A C 1
ATOM 821 O O . GLU A 1 108 ? 1.125 13.275 2.759 1.00 95.19 108 GLU A O 1
ATOM 826 N N . LEU A 1 109 ? 2.420 11.815 1.664 1.00 94.50 109 LEU A N 1
ATOM 827 C CA . LEU A 1 109 ? 1.884 12.132 0.331 1.00 94.50 109 LEU A CA 1
ATOM 828 C C . LEU A 1 109 ? 0.365 11.924 0.236 1.00 94.50 109 LEU A C 1
ATOM 830 O O . LEU A 1 109 ? -0.331 12.703 -0.414 1.00 94.50 109 LEU A O 1
ATOM 834 N N . VAL A 1 110 ? -0.164 10.900 0.913 1.00 96.25 110 VAL A N 1
ATOM 835 C CA . VAL A 1 110 ? -1.612 10.642 0.963 1.00 96.25 1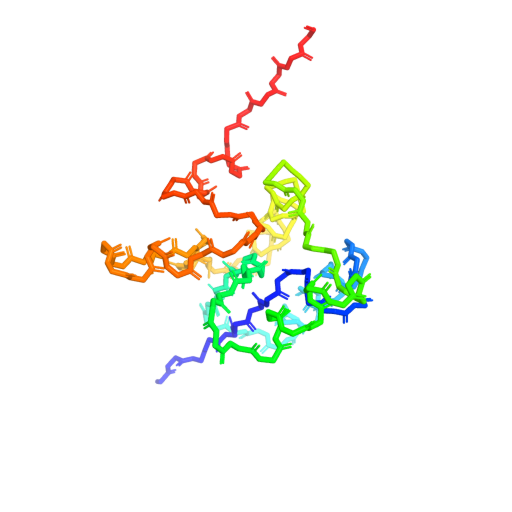10 VAL A CA 1
ATOM 836 C C . VAL A 1 110 ? -2.364 11.758 1.692 1.00 96.25 110 VAL A C 1
ATOM 838 O O . VAL A 1 110 ? -3.485 12.078 1.309 1.00 96.25 110 VAL A O 1
ATOM 841 N N . PHE A 1 111 ? -1.764 12.372 2.713 1.00 93.75 111 PHE A N 1
ATOM 842 C CA . PHE A 1 111 ? -2.413 13.411 3.520 1.00 93.75 111 PHE A CA 1
ATOM 843 C C . PHE A 1 111 ? -1.968 14.842 3.184 1.00 93.75 111 PHE A C 1
ATOM 845 O O . PHE A 1 111 ? -2.573 15.797 3.665 1.00 93.75 111 PHE A O 1
ATOM 852 N N . GLN A 1 112 ? -0.958 15.023 2.334 1.00 86.62 112 GLN A N 1
ATOM 853 C CA . GLN A 1 112 ? -0.537 16.339 1.863 1.00 86.62 112 GLN A CA 1
ATOM 854 C C . GLN A 1 112 ? -1.619 16.934 0.956 1.00 86.62 112 GLN A C 1
ATOM 856 O O . GLN A 1 112 ? -2.033 16.338 -0.039 1.00 86.62 112 GLN A O 1
ATOM 861 N N . ASN A 1 113 ? -2.110 18.120 1.301 1.00 53.28 113 ASN A N 1
ATOM 862 C CA . ASN A 1 113 ? -3.000 18.896 0.447 1.00 53.28 113 ASN A CA 1
ATOM 863 C C . ASN A 1 113 ? -2.198 19.455 -0.735 1.00 53.28 113 ASN A C 1
ATOM 865 O O . ASN A 1 113 ? -1.491 20.445 -0.572 1.00 53.28 113 ASN A O 1
ATOM 869 N N . LYS A 1 114 ? -2.356 18.900 -1.941 1.00 48.84 114 LYS A N 1
ATOM 870 C CA . LYS A 1 114 ? -2.263 19.754 -3.130 1.00 48.84 114 LYS A CA 1
ATOM 871 C C . LYS A 1 114 ? -3.586 20.516 -3.220 1.00 48.84 114 LYS A C 1
ATOM 873 O O . LYS A 1 114 ? -4.489 20.107 -3.937 1.00 48.84 114 LYS A O 1
ATOM 878 N N . ILE A 1 115 ? -3.702 21.625 -2.488 1.00 40.53 115 ILE A N 1
ATOM 879 C CA . ILE A 1 115 ? -4.438 22.760 -3.051 1.00 40.53 115 ILE A CA 1
ATOM 880 C C . ILE A 1 115 ? -3.443 23.375 -4.033 1.00 40.53 115 ILE A C 1
ATOM 882 O O . ILE A 1 115 ? -2.660 24.246 -3.674 1.00 40.53 115 ILE A O 1
ATOM 886 N N . ALA A 1 116 ? -3.378 22.807 -5.233 1.00 33.50 116 ALA A N 1
ATOM 887 C CA . ALA A 1 116 ? -2.791 23.496 -6.366 1.00 33.50 116 ALA A CA 1
ATOM 888 C C . ALA A 1 116 ? -3.962 24.191 -7.063 1.00 33.50 116 ALA A C 1
ATOM 890 O O . ALA A 1 116 ? -4.704 23.564 -7.817 1.00 33.50 116 ALA A O 1
ATOM 891 N N . SER A 1 117 ? -4.180 25.441 -6.655 1.00 35.03 117 SER A N 1
ATOM 892 C CA . SER A 1 117 ? -4.837 26.477 -7.454 1.00 35.03 117 SER A CA 1
ATOM 893 C C . SER A 1 117 ? -4.085 26.709 -8.756 1.00 35.03 117 SER A C 1
ATOM 895 O O . SER A 1 117 ? -2.832 26.705 -8.671 1.00 35.03 117 SER A O 1
#

Radius of gyration: 14.59 Å; chains: 1; bounding box: 37×40×41 Å

pLDDT: mean 93.88, std 11.53, range [33.5, 98.75]

Sequence (117 aa):
MKVGIQLMQGLPGADAAEALASARRAIALAPDFVRLYPTVVLEGTALAQLYRDGRYRPWTLEAAAQVCRELAALFAAAGIPIIKLGLEFSSDEREGILAGPYHPRFRELVFQNKIAS

Secondary structure (DSSP, 8-state):
---EEEEEET-TT--HHHHHHHHHHHHHT--SEEEEEE--EETTSHHHHHHHTTS--PPPHHHHHHHHHHHHHHHHHTT--EEEES----HHHHHTEEESS--TTHHHHHH------

Foldseek 3Di:
DFFEEEDEAQDQPHDLVNSVVVLVVRLVVPGLAYEYEHDFDFPPDPVVVCVVVVNGDADELLRSLQSVLVSVVSCVVSVHYHPYYYDDDDPVRVVRTPDYNHDNVSVCSSVDDPPPD